Protein AF-A0A6M8VVG8-F1 (afdb_monomer_lite)

Sequence (166 aa):
MTKPVPEERSRGFVRKHWRLLSLCLLVLLGLGATLVGVTWWVAARSGLVQGPKTAALGLGEDWSEEALSESQRRGDAVISAIKQYQSREGELPPSLEALVPDDIATIEPPVAGNRRWRYGPLGSHAGEYFLLVESAYCERPGYYGVEWFRYTSLGDKWKVFQDESF

pLDDT: mean 79.21, std 15.36, range [47.03, 98.12]

Foldseek 3Di:
DDDDDDPPPPPVVVVVVVVVVVVVVVVVVVVVVVVVVVVVVCCVVVCVCPDPPPPPPPPPFDPDPVLVVQLVVLVVLLVQLQVVVCVVVVAGDPDSCSSPPPSPPDRFFRSGAPRHWDKDADPPDTPWMWIWRDHPCVPDPPDPQDWIFTDIPVDPDTDTDRDPHD

Secondary structure (DSSP, 8-state):
-PPPP-GGGHHHHHHHHHHHHHHHHHHHHHHHHHHHHHHHHHHHHTT---------SSS--B--HHHHHHHHHHHHHHHHHHHHHHHHHSS--SSGGGGTTTT-S--PPPSSBTS-EEEEE-TTSTT-EEEEEPPGGGGSTT---EEEEEEETT-SS-EEEEES--

Structure (mmCIF, N/CA/C/O backbone):
data_AF-A0A6M8VVG8-F1
#
_entry.id   AF-A0A6M8VVG8-F1
#
loop_
_atom_site.group_PDB
_atom_site.id
_atom_site.type_symbol
_atom_site.label_atom_id
_atom_site.label_alt_id
_atom_site.label_comp_id
_atom_site.label_asym_id
_atom_site.label_entity_id
_atom_site.label_seq_id
_atom_site.pdbx_PDB_ins_code
_atom_site.Cartn_x
_atom_site.Cartn_y
_atom_site.Cartn_z
_atom_site.occupancy
_atom_site.B_iso_or_equiv
_atom_site.auth_seq_id
_atom_site.auth_comp_id
_atom_site.auth_asym_id
_atom_site.auth_atom_id
_atom_site.pdbx_PDB_model_num
ATOM 1 N N . MET A 1 1 ? 54.109 21.527 -83.762 1.00 47.59 1 MET A N 1
ATOM 2 C CA . MET A 1 1 ? 54.172 22.440 -82.599 1.00 47.59 1 MET A CA 1
ATOM 3 C C . MET A 1 1 ? 52.794 22.512 -81.962 1.00 47.59 1 MET A C 1
ATOM 5 O O . MET A 1 1 ? 51.921 23.190 -82.483 1.00 47.59 1 MET A O 1
ATOM 9 N N . THR A 1 2 ? 52.573 21.761 -80.888 1.00 60.56 2 THR A N 1
ATOM 10 C CA . THR A 1 2 ? 51.316 21.729 -80.126 1.00 60.56 2 THR A CA 1
ATOM 11 C C . THR A 1 2 ? 51.493 22.558 -78.855 1.00 60.56 2 THR A C 1
ATOM 13 O O . THR A 1 2 ? 52.428 22.332 -78.091 1.00 60.56 2 THR A O 1
ATOM 16 N N . LYS A 1 3 ? 50.640 23.571 -78.655 1.00 56.84 3 LYS A N 1
ATOM 17 C CA . LYS A 1 3 ? 50.659 24.404 -77.443 1.00 56.84 3 LYS A CA 1
ATOM 18 C C . LYS A 1 3 ? 50.100 23.599 -76.257 1.00 56.84 3 LYS A C 1
ATOM 20 O O . LYS A 1 3 ? 49.052 22.976 -76.427 1.00 56.84 3 LYS A O 1
ATOM 25 N N . PRO A 1 4 ? 50.751 23.611 -75.080 1.00 66.81 4 PRO A N 1
ATOM 26 C CA . PRO A 1 4 ? 50.226 22.944 -73.895 1.00 66.81 4 PRO A CA 1
ATOM 27 C C . PRO A 1 4 ? 48.940 23.630 -73.412 1.00 66.81 4 PRO A C 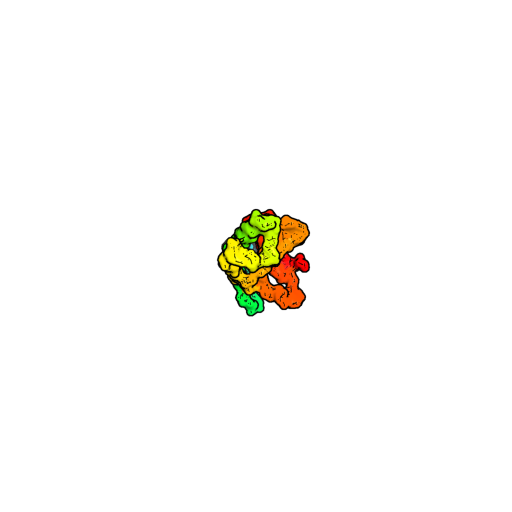1
ATOM 29 O O . PRO A 1 4 ? 48.834 24.858 -73.401 1.00 66.81 4 PRO A O 1
ATOM 32 N N . VAL A 1 5 ? 47.955 22.814 -73.039 1.00 68.94 5 VAL A N 1
ATOM 33 C CA . VAL A 1 5 ? 46.663 23.248 -72.492 1.00 68.94 5 VAL A CA 1
ATOM 34 C C . VAL A 1 5 ? 46.845 23.594 -71.005 1.00 68.94 5 VAL A C 1
ATOM 36 O O . VAL A 1 5 ? 47.466 22.814 -70.284 1.00 68.94 5 VAL A O 1
ATOM 39 N N . PRO A 1 6 ? 46.329 24.739 -70.518 1.00 64.50 6 PRO A N 1
ATOM 40 C CA . PRO A 1 6 ? 46.529 25.175 -69.139 1.00 64.50 6 PRO A CA 1
ATOM 41 C C . PRO A 1 6 ? 45.685 24.341 -68.161 1.00 64.50 6 PRO A C 1
ATOM 43 O O . PRO A 1 6 ? 44.469 24.499 -68.059 1.00 64.50 6 PRO A O 1
ATOM 46 N N . GLU A 1 7 ? 46.353 23.463 -67.415 1.00 64.88 7 GLU A N 1
ATOM 47 C CA . GLU A 1 7 ? 45.775 22.504 -66.458 1.00 64.88 7 GLU A CA 1
ATOM 48 C C . GLU A 1 7 ? 45.357 23.139 -65.110 1.00 64.88 7 GLU A C 1
ATOM 50 O O . GLU A 1 7 ? 44.767 22.500 -64.240 1.00 64.88 7 GLU A O 1
ATOM 55 N N . GLU A 1 8 ? 45.630 24.428 -64.910 1.00 60.12 8 GLU A N 1
ATOM 56 C CA . GLU A 1 8 ? 45.566 25.056 -63.585 1.00 60.12 8 GLU A CA 1
ATOM 57 C C . GLU A 1 8 ? 44.155 25.508 -63.155 1.00 60.12 8 GLU A C 1
ATOM 59 O O . GLU A 1 8 ? 43.912 25.798 -61.983 1.00 60.12 8 GLU A O 1
ATOM 64 N N . ARG A 1 9 ? 43.174 25.511 -64.069 1.00 59.25 9 ARG A N 1
ATOM 65 C CA . ARG A 1 9 ? 41.816 26.020 -63.784 1.00 59.25 9 ARG A CA 1
ATOM 66 C C . ARG A 1 9 ? 40.873 25.002 -63.128 1.00 59.25 9 ARG A C 1
ATOM 68 O O . ARG A 1 9 ? 39.842 25.398 -62.590 1.00 59.25 9 ARG A O 1
ATOM 75 N N . SER A 1 10 ? 41.208 23.709 -63.126 1.00 59.53 10 SER A N 1
ATOM 76 C CA . SER A 1 10 ? 40.317 22.640 -62.635 1.00 59.53 10 SER A CA 1
ATOM 77 C C . SER A 1 10 ? 40.403 22.400 -61.119 1.00 59.53 10 SER A C 1
ATOM 79 O O . SER A 1 10 ? 39.417 21.998 -60.500 1.00 59.53 10 SER A O 1
ATOM 81 N N . ARG A 1 11 ? 41.537 22.710 -60.469 1.00 60.31 11 ARG A N 1
ATOM 82 C CA . ARG A 1 11 ? 41.749 22.404 -59.036 1.00 60.31 11 ARG A CA 1
ATOM 83 C C . ARG A 1 11 ? 40.974 23.317 -58.079 1.00 60.31 11 ARG A C 1
ATOM 85 O O . ARG A 1 11 ? 40.601 22.887 -56.988 1.00 60.31 11 ARG A O 1
ATOM 92 N N . GLY A 1 12 ? 40.703 24.563 -58.475 1.00 62.44 12 GLY A N 1
ATOM 93 C CA . GLY A 1 12 ? 39.930 25.511 -57.661 1.00 62.44 12 GLY A CA 1
ATOM 94 C C . GLY A 1 12 ? 38.438 25.168 -57.585 1.00 62.44 12 GLY A C 1
ATOM 95 O O . GLY A 1 12 ? 37.810 25.343 -56.540 1.00 62.44 12 GLY A O 1
ATOM 96 N N . PHE A 1 13 ? 37.881 24.617 -58.669 1.00 64.06 13 PHE A N 1
ATOM 97 C CA . PHE A 1 13 ? 36.462 24.273 -58.765 1.00 64.06 13 PHE A CA 1
ATOM 98 C C . PHE A 1 13 ? 36.098 23.099 -57.843 1.00 64.06 13 PHE A C 1
ATOM 100 O O . PHE A 1 13 ? 35.117 23.178 -57.103 1.00 64.06 13 PHE A O 1
ATOM 107 N N . VAL A 1 14 ? 36.937 22.060 -57.794 1.00 71.25 14 VAL A N 1
ATOM 108 C CA . VAL A 1 14 ? 36.690 20.850 -56.986 1.00 71.25 14 VAL A CA 1
ATOM 109 C C . VAL A 1 14 ? 36.661 21.158 -55.482 1.00 71.25 14 VAL A C 1
ATOM 111 O O . VAL A 1 14 ? 35.779 20.682 -54.769 1.00 71.25 14 VAL A O 1
ATOM 114 N N . ARG A 1 15 ? 37.552 22.029 -54.984 1.00 71.94 15 ARG A N 1
ATOM 115 C CA . ARG A 1 15 ? 37.603 22.368 -53.545 1.00 71.94 15 ARG A CA 1
ATOM 116 C C . ARG A 1 15 ? 36.370 23.130 -53.055 1.00 71.94 15 ARG A C 1
ATOM 118 O O . ARG A 1 15 ? 35.955 22.934 -51.914 1.00 71.94 15 ARG A O 1
ATOM 125 N N . LYS A 1 16 ? 35.783 23.998 -53.888 1.00 74.19 16 LYS A N 1
ATOM 126 C CA . LYS A 1 16 ? 34.602 24.788 -53.500 1.00 74.19 16 LYS A CA 1
ATOM 127 C C . LYS A 1 16 ? 33.341 23.920 -53.424 1.00 74.19 16 LYS A C 1
ATOM 129 O O . LYS A 1 16 ? 32.567 24.071 -52.484 1.00 74.19 16 LYS A O 1
ATOM 134 N N . HIS A 1 17 ? 33.182 22.973 -54.351 1.00 79.31 17 HIS A N 1
ATOM 135 C CA . HIS A 1 17 ? 32.046 22.044 -54.363 1.00 79.31 17 HIS A CA 1
ATOM 136 C C . HIS A 1 17 ? 32.121 21.035 -53.214 1.00 79.31 17 HIS A C 1
ATOM 138 O O . HIS A 1 17 ? 31.106 20.759 -52.581 1.00 79.31 17 HIS A O 1
ATOM 144 N N . TRP A 1 18 ? 33.324 20.569 -52.862 1.00 80.56 18 TRP A N 1
ATOM 145 C CA . TRP A 1 18 ? 33.504 19.651 -51.734 1.00 80.56 18 TRP A CA 1
ATOM 146 C C . TRP A 1 18 ? 33.061 20.260 -50.395 1.00 80.56 18 TRP A C 1
ATOM 148 O O . TRP A 1 18 ? 32.376 19.607 -49.614 1.00 80.56 18 TRP A O 1
ATOM 158 N N . ARG A 1 19 ? 33.377 21.541 -50.147 1.00 84.00 19 ARG A N 1
ATOM 159 C CA . ARG A 1 19 ? 32.955 22.241 -48.918 1.00 84.00 19 ARG A CA 1
ATOM 160 C C . ARG A 1 19 ? 31.434 22.374 -48.805 1.00 84.00 19 ARG A C 1
ATOM 162 O O . ARG A 1 19 ? 30.900 22.217 -47.712 1.00 84.00 19 ARG A O 1
ATOM 169 N N . LEU A 1 20 ? 30.747 22.638 -49.918 1.00 84.81 20 LEU A N 1
ATOM 170 C CA . LEU A 1 20 ? 29.284 22.730 -49.943 1.00 84.81 20 LEU A CA 1
ATOM 171 C C . LEU A 1 20 ? 28.630 21.368 -49.679 1.00 84.81 20 LEU A C 1
ATOM 173 O O . LEU A 1 20 ? 27.702 21.285 -48.880 1.00 84.81 20 LEU A O 1
ATOM 177 N N . LEU A 1 21 ? 29.157 20.297 -50.278 1.00 85.81 21 LEU A N 1
ATOM 178 C CA . LEU A 1 21 ? 28.646 18.942 -50.056 1.00 85.81 21 LEU A CA 1
ATOM 179 C C . LEU A 1 21 ? 28.830 18.482 -48.603 1.00 85.81 21 LEU A C 1
ATOM 181 O O . LEU A 1 21 ? 27.898 17.929 -48.023 1.00 85.81 21 LEU A O 1
ATOM 185 N N . SER A 1 22 ? 29.984 18.757 -47.982 1.00 86.25 22 SER A N 1
ATOM 186 C CA . SER A 1 22 ? 30.209 18.420 -46.569 1.00 86.25 22 SER A CA 1
ATOM 187 C C . SER A 1 22 ? 29.273 19.177 -45.621 1.00 86.25 22 SER A C 1
ATOM 189 O O . SER A 1 22 ? 28.768 18.582 -44.672 1.00 86.25 22 SER A O 1
ATOM 191 N N . LEU A 1 23 ? 29.000 20.461 -45.880 1.00 87.00 23 LEU A N 1
ATOM 192 C CA . LEU A 1 23 ? 28.051 21.239 -45.076 1.00 87.00 23 LEU A CA 1
ATOM 193 C C . LEU A 1 23 ? 26.617 20.709 -45.211 1.00 87.00 23 LEU A C 1
ATOM 195 O O . LEU A 1 23 ? 25.947 20.534 -44.196 1.00 87.00 23 LEU A O 1
ATOM 199 N N . CYS A 1 24 ? 26.166 20.384 -46.428 1.00 87.38 24 CYS A N 1
ATOM 200 C CA . CYS A 1 24 ? 24.849 19.774 -46.634 1.00 87.38 24 CYS A CA 1
ATOM 201 C C . CYS A 1 24 ? 24.711 18.435 -45.896 1.00 87.38 24 CYS A C 1
ATOM 203 O O . CYS A 1 24 ? 23.686 18.191 -45.264 1.00 87.38 24 CYS A O 1
ATOM 205 N N . LEU A 1 25 ? 25.745 17.588 -45.925 1.00 88.56 25 LEU A N 1
ATOM 206 C CA . LEU A 1 25 ? 25.727 16.306 -45.222 1.00 88.56 25 LEU A CA 1
ATOM 207 C C . LEU A 1 25 ? 25.610 16.487 -43.700 1.00 88.56 25 LEU A C 1
ATOM 209 O O . LEU A 1 25 ? 24.809 15.804 -43.068 1.00 88.56 25 LEU A O 1
ATOM 213 N N . LEU A 1 26 ? 26.353 17.431 -43.111 1.00 85.44 26 LEU A N 1
ATOM 214 C CA . LEU A 1 26 ? 26.285 17.712 -41.671 1.00 85.44 26 LEU A CA 1
ATOM 215 C C . LEU A 1 26 ? 24.907 18.229 -41.236 1.00 85.44 26 LEU A C 1
ATOM 217 O O . LEU A 1 26 ? 24.403 17.813 -40.194 1.00 85.44 26 LEU A O 1
ATOM 221 N N . VAL A 1 27 ? 24.271 19.087 -42.039 1.00 85.00 27 VAL A N 1
ATOM 222 C CA . VAL A 1 27 ? 22.914 19.586 -41.753 1.00 85.00 27 VAL A CA 1
ATOM 223 C C . VAL A 1 27 ? 21.887 18.454 -41.809 1.00 85.00 27 VAL A C 1
ATOM 225 O O . VAL A 1 27 ? 21.047 18.344 -40.916 1.00 85.00 27 VAL A O 1
ATOM 228 N N . LEU A 1 28 ? 21.974 17.575 -42.813 1.00 85.31 28 LEU A N 1
ATOM 229 C CA . LEU A 1 28 ? 21.075 16.424 -42.936 1.00 85.31 28 LEU A CA 1
ATOM 230 C C . LEU A 1 28 ? 21.246 15.431 -41.776 1.00 85.31 28 LEU A C 1
ATOM 232 O O . LEU A 1 28 ? 20.250 14.940 -41.247 1.00 85.31 28 LEU A O 1
ATOM 236 N N . LEU A 1 29 ? 22.482 15.185 -41.328 1.00 83.19 29 LEU A N 1
ATOM 237 C CA . LEU A 1 29 ? 22.747 14.340 -40.158 1.00 83.19 29 LEU A CA 1
ATOM 238 C C . LEU A 1 29 ? 22.204 14.959 -38.859 1.00 83.19 29 LEU A C 1
ATOM 240 O O . LEU A 1 29 ? 21.612 14.248 -38.047 1.00 83.19 29 LEU A O 1
ATOM 244 N N . GLY A 1 30 ? 22.339 16.277 -38.680 1.00 77.19 30 GLY A N 1
ATOM 245 C CA . GLY A 1 30 ? 21.785 16.987 -37.523 1.00 77.19 30 GLY A CA 1
ATOM 246 C C . GLY A 1 30 ? 20.255 16.922 -37.452 1.00 77.19 30 GLY A C 1
ATOM 247 O O . GLY A 1 30 ? 19.701 16.662 -36.386 1.00 77.19 30 GLY A O 1
ATOM 248 N N . LEU A 1 31 ? 19.568 17.090 -38.587 1.00 81.06 31 LEU A N 1
ATOM 249 C CA . LEU A 1 31 ? 18.103 16.985 -38.666 1.00 81.06 31 LEU A CA 1
ATOM 250 C C . LEU A 1 31 ? 17.594 15.549 -38.454 1.00 81.06 31 LEU A C 1
ATOM 252 O O . LEU A 1 31 ? 16.532 15.351 -37.868 1.00 81.06 31 LEU A O 1
ATOM 256 N N . GLY A 1 32 ? 18.349 14.537 -38.889 1.00 76.94 32 GLY A N 1
ATOM 257 C CA . GLY A 1 32 ? 18.013 13.138 -38.613 1.00 76.94 32 GLY A CA 1
ATOM 258 C C . GLY A 1 32 ? 18.058 12.809 -37.117 1.00 76.94 32 GLY A C 1
ATOM 259 O O . GLY A 1 32 ? 17.155 12.154 -36.597 1.00 76.94 32 GLY A O 1
ATOM 260 N N . ALA A 1 33 ? 19.068 13.316 -36.403 1.00 76.81 33 ALA A N 1
ATOM 261 C CA . ALA A 1 33 ? 19.229 13.073 -34.970 1.00 76.81 33 ALA A CA 1
ATOM 262 C C . ALA A 1 33 ? 18.102 13.698 -34.126 1.00 76.81 33 ALA A C 1
ATOM 264 O O . ALA A 1 33 ? 17.638 13.082 -33.164 1.00 76.81 33 ALA A O 1
ATOM 265 N N . THR A 1 34 ? 17.615 14.889 -34.492 1.00 82.06 34 THR A N 1
ATOM 266 C CA . THR A 1 34 ? 16.524 15.548 -33.754 1.00 82.06 34 THR A CA 1
ATOM 267 C C . THR A 1 34 ? 15.192 14.821 -33.920 1.00 82.06 34 THR A C 1
ATOM 269 O O . THR A 1 34 ? 14.463 14.669 -32.942 1.00 82.06 34 THR A O 1
ATOM 272 N N . LEU A 1 35 ? 14.886 14.298 -35.111 1.00 81.19 35 LEU A N 1
ATOM 273 C CA . LEU A 1 35 ? 13.660 13.527 -35.348 1.00 81.19 35 LEU A CA 1
ATOM 274 C C . LEU A 1 35 ? 13.634 12.211 -34.556 1.00 81.19 35 LEU A C 1
ATOM 276 O O . LEU A 1 35 ? 12.603 11.857 -33.978 1.00 81.19 35 LEU A O 1
ATOM 280 N N . VAL A 1 36 ? 14.768 11.512 -34.466 1.00 77.06 36 VAL A N 1
ATOM 281 C CA . VAL A 1 36 ? 14.879 10.290 -33.651 1.00 77.06 36 VAL A CA 1
ATOM 282 C C . VAL A 1 36 ? 14.743 10.614 -32.160 1.00 77.06 36 VAL A C 1
ATOM 284 O O . VAL A 1 36 ? 14.027 9.919 -31.445 1.00 77.06 36 VAL A O 1
ATOM 287 N N . GLY A 1 37 ? 15.355 11.705 -31.688 1.00 76.56 37 GLY A N 1
ATOM 288 C CA . GLY A 1 37 ? 15.222 12.141 -30.296 1.00 76.56 37 GLY A CA 1
ATOM 289 C C . GLY A 1 37 ? 13.782 12.504 -29.912 1.00 76.56 37 GLY A C 1
ATOM 290 O O . GLY A 1 37 ? 13.292 12.077 -28.868 1.00 76.56 37 GLY A O 1
ATOM 291 N N . VAL A 1 38 ? 13.072 13.242 -30.773 1.00 82.69 38 VAL A N 1
ATOM 292 C CA . VAL A 1 38 ? 11.674 13.639 -30.528 1.00 82.69 38 VAL A CA 1
ATOM 293 C C . VAL A 1 38 ? 10.741 12.429 -30.550 1.00 82.69 38 VAL A C 1
ATOM 295 O O . VAL A 1 38 ? 9.883 12.314 -29.679 1.00 82.69 38 VAL A O 1
ATOM 298 N N . THR A 1 39 ? 10.916 11.500 -31.493 1.00 78.56 39 THR A N 1
ATOM 299 C CA . THR A 1 39 ? 10.097 10.276 -31.546 1.00 78.56 39 THR A CA 1
ATOM 300 C C . THR A 1 39 ? 10.311 9.389 -30.321 1.00 78.56 39 THR A C 1
ATOM 302 O O . THR A 1 39 ? 9.329 8.922 -29.747 1.00 78.56 39 THR A O 1
ATOM 305 N N . TRP A 1 40 ? 11.552 9.238 -29.845 1.00 78.62 40 TRP A N 1
ATOM 306 C CA . TRP A 1 40 ? 11.839 8.543 -28.585 1.00 78.62 40 TRP A CA 1
ATOM 307 C C . TRP A 1 40 ? 11.219 9.237 -27.369 1.00 78.62 40 TRP A C 1
ATOM 309 O O . TRP A 1 40 ? 10.633 8.571 -26.518 1.00 78.62 40 TRP A O 1
ATOM 319 N N . TRP A 1 41 ? 11.295 10.568 -27.292 1.00 79.38 41 TRP A N 1
ATOM 320 C CA . TRP A 1 41 ? 10.705 11.327 -26.186 1.00 79.38 41 TRP A CA 1
ATOM 321 C C . TRP A 1 41 ? 9.175 11.216 -26.155 1.00 79.38 41 TRP A C 1
ATOM 323 O O . TRP A 1 41 ? 8.587 11.014 -25.092 1.00 79.38 41 TRP A O 1
ATOM 333 N N . VAL A 1 42 ? 8.521 11.278 -27.319 1.00 81.19 42 VAL A N 1
ATOM 334 C CA . VAL A 1 42 ? 7.070 11.066 -27.436 1.00 81.19 42 VAL A CA 1
ATOM 335 C C . VAL A 1 42 ? 6.697 9.622 -27.082 1.00 81.19 42 VAL A C 1
ATOM 337 O O . VAL A 1 42 ? 5.751 9.415 -26.325 1.00 81.19 42 VAL A O 1
ATOM 340 N N . ALA A 1 43 ? 7.455 8.625 -27.548 1.00 76.31 43 ALA A N 1
ATOM 341 C CA . ALA A 1 43 ? 7.214 7.217 -27.226 1.00 76.31 43 ALA A CA 1
ATOM 342 C C . ALA A 1 43 ? 7.344 6.935 -25.717 1.00 76.31 43 ALA A C 1
ATOM 344 O O . ALA A 1 43 ? 6.450 6.322 -25.135 1.00 76.31 43 ALA A O 1
ATOM 345 N N . ALA A 1 44 ? 8.389 7.459 -25.068 1.00 73.62 44 ALA A N 1
ATOM 346 C CA . ALA A 1 44 ? 8.585 7.336 -23.623 1.00 73.62 44 ALA A CA 1
ATOM 347 C C . ALA A 1 44 ? 7.463 8.019 -22.825 1.00 73.62 44 ALA A C 1
ATOM 349 O O . ALA A 1 44 ? 6.989 7.485 -21.827 1.00 73.62 44 ALA A O 1
ATOM 350 N N . ARG A 1 45 ? 6.991 9.185 -23.283 1.00 77.81 45 ARG A N 1
ATOM 351 C CA . ARG A 1 45 ? 5.938 9.945 -22.596 1.00 77.81 45 ARG A CA 1
ATOM 352 C C . ARG A 1 45 ? 4.530 9.392 -22.824 1.00 77.81 45 ARG A C 1
ATOM 354 O O . ARG A 1 45 ? 3.673 9.547 -21.963 1.00 77.81 45 ARG A O 1
ATOM 361 N N . SER A 1 46 ? 4.285 8.766 -23.972 1.00 76.50 46 SER A N 1
ATOM 362 C CA . SER A 1 46 ? 2.983 8.182 -24.322 1.00 76.50 46 SER A CA 1
ATOM 363 C C . SER A 1 46 ? 2.666 6.880 -23.581 1.00 76.50 46 SER A C 1
ATOM 365 O O . SER A 1 46 ? 1.572 6.350 -23.741 1.00 76.50 46 SER A O 1
ATOM 367 N N . GLY A 1 47 ? 3.607 6.342 -22.796 1.00 61.03 47 GLY A N 1
ATOM 368 C CA . GLY A 1 47 ? 3.427 5.060 -22.118 1.00 61.03 47 GLY A CA 1
ATOM 369 C C . GLY A 1 47 ? 3.377 3.862 -23.073 1.00 61.03 47 GLY A C 1
ATOM 370 O O . GLY A 1 47 ? 3.081 2.762 -22.627 1.00 61.03 47 GLY A O 1
ATOM 371 N N . LEU A 1 48 ? 3.679 4.033 -24.370 1.00 63.03 48 LEU A N 1
ATOM 372 C CA . LEU A 1 48 ? 3.747 2.914 -25.322 1.00 63.03 48 LEU A CA 1
ATOM 373 C C . LEU A 1 48 ? 4.952 2.004 -25.063 1.00 63.03 48 LEU A C 1
ATOM 375 O O . LEU A 1 48 ? 4.909 0.816 -25.366 1.00 63.03 48 LEU A O 1
ATOM 379 N N . VAL A 1 49 ? 6.019 2.558 -24.488 1.00 56.59 49 VAL A N 1
ATOM 380 C CA . VAL A 1 49 ? 7.146 1.789 -23.964 1.00 56.59 49 VAL A CA 1
ATOM 381 C C . VAL A 1 49 ? 6.965 1.694 -22.454 1.00 56.59 49 VAL A C 1
ATOM 383 O O . VAL A 1 49 ? 7.694 2.311 -21.682 1.00 56.59 49 VAL A O 1
ATOM 386 N N . GLN A 1 50 ? 5.959 0.934 -22.017 1.00 58.69 50 GLN A N 1
ATOM 387 C CA . GLN A 1 50 ? 6.063 0.312 -20.703 1.00 58.69 50 GLN A CA 1
ATOM 388 C C . GLN A 1 50 ? 7.268 -0.622 -20.821 1.00 58.69 50 GLN A C 1
ATOM 390 O O . GLN A 1 50 ? 7.200 -1.641 -21.511 1.00 58.69 50 GLN A O 1
ATOM 395 N N . GLY A 1 51 ? 8.408 -0.224 -20.240 1.00 55.12 51 GLY A N 1
ATOM 396 C CA . GLY A 1 51 ? 9.538 -1.134 -20.047 1.00 55.12 51 GLY A CA 1
ATOM 397 C C . GLY A 1 51 ? 9.016 -2.450 -19.469 1.00 55.12 51 GLY A C 1
ATOM 398 O O . GLY A 1 51 ? 7.949 -2.420 -18.852 1.00 55.12 51 GLY A O 1
ATOM 399 N N . PRO A 1 52 ? 9.689 -3.590 -19.719 1.00 55.06 52 PRO A N 1
ATOM 400 C CA . PRO A 1 52 ? 9.167 -4.906 -19.375 1.00 55.06 52 PRO A CA 1
ATOM 401 C C . PRO A 1 52 ? 8.617 -4.849 -17.958 1.00 55.06 52 PRO A C 1
ATOM 403 O O . PRO A 1 52 ? 9.390 -4.711 -17.008 1.00 55.06 52 PRO A O 1
ATOM 406 N N . LYS A 1 53 ? 7.275 -4.858 -17.854 1.00 55.25 53 LYS A N 1
ATOM 407 C CA . LYS A 1 53 ? 6.570 -4.965 -16.583 1.00 55.25 53 LYS A CA 1
ATOM 408 C C . LYS A 1 53 ? 7.256 -6.126 -15.916 1.00 55.25 53 LYS A C 1
ATOM 410 O O . LYS A 1 53 ? 7.336 -7.203 -16.509 1.00 55.25 53 LYS A O 1
ATOM 415 N N . THR A 1 54 ? 7.874 -5.839 -14.788 1.00 52.84 54 THR A N 1
ATOM 416 C CA . THR A 1 54 ? 8.583 -6.779 -13.951 1.00 52.84 54 THR A CA 1
ATOM 417 C C . THR A 1 54 ? 7.619 -7.917 -13.627 1.00 52.84 54 THR A C 1
ATOM 419 O O . THR A 1 54 ? 7.000 -7.954 -12.576 1.00 52.84 54 THR A O 1
ATOM 422 N N . ALA A 1 55 ? 7.526 -8.902 -14.522 1.00 51.03 55 ALA A N 1
ATOM 423 C CA . ALA A 1 55 ? 7.543 -10.294 -14.139 1.00 51.03 55 ALA A CA 1
ATOM 424 C C . ALA A 1 55 ? 8.903 -10.452 -13.436 1.00 51.03 55 ALA A C 1
ATOM 426 O O . ALA A 1 55 ? 9.917 -10.735 -14.063 1.00 51.03 55 ALA A O 1
ATOM 427 N N . ALA A 1 56 ? 9.051 -9.914 -12.222 1.00 53.41 56 ALA A N 1
ATOM 428 C CA . ALA A 1 56 ? 8.706 -10.604 -10.990 1.00 53.41 56 ALA A CA 1
ATOM 429 C C . ALA A 1 56 ? 9.530 -11.878 -11.017 1.00 53.41 56 ALA A C 1
ATOM 431 O O . ALA A 1 56 ? 9.281 -12.747 -11.845 1.00 53.41 56 ALA A O 1
ATOM 432 N N . LEU A 1 57 ? 10.565 -11.918 -10.179 1.00 56.84 57 LEU A N 1
ATOM 433 C CA . LEU A 1 57 ? 11.680 -12.868 -10.141 1.00 56.84 57 LEU A CA 1
ATOM 434 C C . LEU A 1 57 ? 11.255 -14.339 -9.886 1.00 56.84 57 LEU A C 1
ATOM 436 O O . LEU A 1 57 ? 11.830 -15.023 -9.045 1.00 56.84 57 LEU A O 1
ATOM 440 N N . GLY A 1 58 ? 10.229 -14.839 -10.578 1.00 58.12 58 GLY A N 1
ATOM 441 C CA . GLY A 1 58 ? 9.622 -16.155 -10.413 1.00 58.12 58 GLY A CA 1
ATOM 442 C C . GLY A 1 58 ? 8.791 -16.324 -9.139 1.00 58.12 58 GLY A C 1
ATOM 443 O O . GLY A 1 58 ? 8.434 -17.45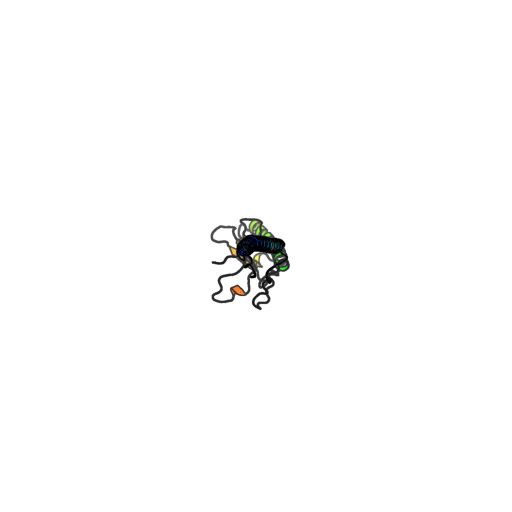0 -8.820 1.00 58.12 58 GLY A O 1
ATOM 444 N N . LEU A 1 59 ? 8.489 -15.251 -8.398 1.00 67.12 59 LEU A N 1
ATOM 445 C CA . LEU A 1 59 ? 7.848 -15.357 -7.076 1.00 67.12 59 LEU A CA 1
ATOM 446 C C . LEU A 1 59 ? 6.313 -15.438 -7.112 1.00 67.12 59 LEU A C 1
ATOM 448 O O . LEU A 1 59 ? 5.694 -15.598 -6.067 1.00 67.12 59 LEU A O 1
ATOM 452 N N . GLY A 1 60 ? 5.695 -15.355 -8.296 1.00 76.62 60 GLY A N 1
ATOM 453 C CA . GLY A 1 60 ? 4.238 -15.462 -8.446 1.00 76.62 60 GLY A CA 1
ATOM 454 C C . GLY A 1 60 ? 3.446 -14.273 -7.890 1.00 76.62 60 GLY A C 1
ATOM 455 O O . GLY A 1 60 ? 2.228 -14.373 -7.766 1.00 76.62 60 GLY A O 1
ATOM 456 N N . GLU A 1 61 ? 4.117 -13.168 -7.562 1.00 84.69 61 GLU A N 1
ATOM 457 C CA . GLU A 1 61 ? 3.461 -11.932 -7.141 1.00 84.69 61 GLU A CA 1
ATOM 458 C C . GLU A 1 61 ? 2.915 -11.169 -8.344 1.00 84.69 61 GLU A C 1
ATOM 460 O O . GLU A 1 61 ? 3.608 -11.006 -9.353 1.00 84.69 61 GLU A O 1
ATOM 465 N N . ASP A 1 62 ? 1.690 -10.674 -8.213 1.00 87.50 62 ASP A N 1
ATOM 466 C CA . ASP A 1 62 ? 1.073 -9.795 -9.195 1.00 87.50 62 ASP A CA 1
ATOM 467 C C . ASP A 1 62 ? 1.156 -8.350 -8.696 1.00 87.50 62 ASP A C 1
ATOM 469 O O . ASP A 1 62 ? 0.453 -7.956 -7.771 1.00 87.50 62 ASP A O 1
ATOM 473 N N . TRP A 1 63 ? 2.048 -7.563 -9.288 1.00 85.62 63 TRP A N 1
ATOM 474 C CA . TRP A 1 63 ? 2.181 -6.127 -9.018 1.00 85.62 63 TRP A CA 1
ATOM 475 C C . TRP A 1 63 ? 1.617 -5.281 -10.172 1.00 85.62 63 TRP A C 1
ATOM 477 O O . TRP A 1 63 ? 2.043 -4.148 -10.389 1.00 85.62 63 TRP A O 1
ATOM 487 N N . SER A 1 64 ? 0.683 -5.836 -10.956 1.00 86.00 64 SER A N 1
ATOM 488 C CA . SER A 1 64 ? -0.015 -5.095 -12.009 1.00 86.00 64 SER A CA 1
ATOM 489 C C . SER A 1 64 ? -0.824 -3.923 -11.447 1.00 86.00 64 SER A C 1
ATOM 491 O O . SER A 1 64 ? -1.245 -3.923 -10.290 1.00 86.00 64 SER A O 1
ATOM 493 N N . GLU A 1 65 ? -1.071 -2.912 -12.281 1.00 83.75 65 GLU A N 1
ATOM 494 C CA . GLU A 1 65 ? -1.899 -1.756 -11.914 1.00 83.75 65 GLU A CA 1
ATOM 495 C C . GLU A 1 65 ? -3.305 -2.198 -11.485 1.00 83.75 65 GLU A C 1
ATOM 497 O O . GLU A 1 65 ? -3.864 -1.676 -10.521 1.00 83.75 65 GLU A O 1
ATOM 502 N N . GLU A 1 66 ? -3.836 -3.226 -12.144 1.00 88.00 66 GLU A N 1
ATOM 503 C CA . GLU A 1 66 ? -5.105 -3.857 -11.812 1.00 88.00 66 GLU A CA 1
ATOM 504 C C . GLU A 1 66 ? -5.078 -4.505 -10.415 1.00 88.00 66 GLU A C 1
ATOM 506 O O . GLU A 1 66 ? -5.972 -4.251 -9.603 1.00 88.00 66 GLU A O 1
ATOM 511 N N . ALA A 1 67 ? -4.044 -5.293 -10.092 1.00 89.19 67 ALA A N 1
ATOM 512 C CA . ALA A 1 67 ? -3.889 -5.914 -8.773 1.00 89.19 67 ALA A CA 1
ATOM 513 C C . ALA A 1 67 ? -3.694 -4.878 -7.656 1.00 89.19 67 ALA A C 1
ATOM 515 O O . ALA A 1 67 ? -4.208 -5.050 -6.544 1.00 89.19 67 ALA A O 1
ATOM 516 N N . LEU A 1 68 ? -2.987 -3.786 -7.949 1.00 87.44 68 LEU A N 1
ATOM 517 C CA . LEU A 1 68 ? -2.799 -2.665 -7.033 1.00 87.44 68 LEU A CA 1
ATOM 518 C C . LEU A 1 68 ? -4.103 -1.922 -6.769 1.00 87.44 68 LEU A C 1
ATOM 520 O O . LEU A 1 68 ? -4.443 -1.693 -5.610 1.00 87.44 68 LEU A O 1
ATOM 524 N N . SER A 1 69 ? -4.856 -1.602 -7.821 1.00 88.25 69 SER A N 1
ATOM 525 C CA . SER A 1 69 ? -6.154 -0.937 -7.708 1.00 88.25 69 SER A CA 1
ATOM 526 C C . SER A 1 69 ? -7.155 -1.775 -6.907 1.00 88.25 69 SER A C 1
ATOM 528 O O . SER A 1 69 ? -7.850 -1.257 -6.031 1.00 88.25 69 SER A O 1
ATOM 530 N N . GLU A 1 70 ? -7.187 -3.088 -7.131 1.00 93.94 70 GLU A N 1
ATOM 531 C CA . GLU A 1 70 ? -8.066 -3.982 -6.381 1.00 93.94 70 GLU A CA 1
ATOM 532 C C . GLU A 1 70 ? -7.616 -4.152 -4.921 1.00 93.94 70 GLU A C 1
ATOM 534 O O . GLU A 1 70 ? -8.444 -4.133 -4.009 1.00 93.94 70 GLU A O 1
ATOM 539 N N . SER A 1 71 ? -6.308 -4.254 -4.665 1.00 93.25 71 SER A N 1
ATOM 540 C CA . SER A 1 71 ? -5.771 -4.255 -3.295 1.00 93.25 71 SER A CA 1
ATOM 541 C C . SER A 1 71 ? -6.123 -2.969 -2.560 1.00 93.25 71 SER A C 1
ATOM 543 O O . SER A 1 71 ? -6.549 -3.026 -1.411 1.00 93.25 71 SER A O 1
ATOM 545 N N . GLN A 1 72 ? -6.013 -1.823 -3.231 1.00 91.25 72 GLN A N 1
ATOM 546 C CA . GLN A 1 72 ? -6.393 -0.527 -2.685 1.00 91.25 72 GLN A CA 1
ATOM 547 C C . GLN A 1 72 ? -7.864 -0.518 -2.256 1.00 91.25 72 GLN A C 1
ATOM 549 O O . GLN A 1 72 ? -8.165 -0.202 -1.107 1.00 91.25 72 GLN A O 1
ATOM 554 N N . ARG A 1 73 ? -8.770 -0.953 -3.141 1.00 93.88 73 ARG A N 1
ATOM 555 C CA . ARG A 1 73 ? -10.208 -1.040 -2.852 1.00 93.88 73 ARG A CA 1
ATOM 556 C C . ARG A 1 73 ? -10.501 -1.906 -1.621 1.00 93.88 73 ARG A C 1
ATOM 558 O O . ARG A 1 73 ? -11.362 -1.558 -0.816 1.00 93.88 73 ARG A O 1
ATOM 565 N N . ARG A 1 74 ? -9.796 -3.031 -1.462 1.00 95.50 74 ARG A N 1
ATOM 566 C CA . ARG A 1 74 ? -9.922 -3.905 -0.279 1.00 95.50 74 ARG A CA 1
ATOM 567 C C . ARG A 1 74 ? -9.351 -3.252 0.977 1.00 95.50 74 ARG A C 1
ATOM 569 O O . ARG A 1 74 ? -9.972 -3.311 2.035 1.00 95.50 74 ARG A O 1
ATOM 576 N N . GLY A 1 75 ? -8.200 -2.598 0.855 1.00 93.44 75 GLY A N 1
ATOM 577 C CA . GLY A 1 75 ? -7.563 -1.872 1.949 1.00 93.44 75 GLY A CA 1
ATOM 578 C C . GLY A 1 75 ? -8.426 -0.723 2.472 1.00 93.44 75 GLY A C 1
ATOM 579 O O . GLY A 1 75 ? -8.485 -0.524 3.682 1.00 93.44 75 GLY A O 1
ATOM 580 N N . ASP A 1 76 ? -9.161 -0.024 1.600 1.00 92.56 76 ASP A N 1
ATOM 581 C CA . ASP A 1 76 ? -10.088 1.047 1.994 1.00 92.56 76 ASP A CA 1
ATOM 582 C C . ASP A 1 76 ? -11.170 0.549 2.969 1.00 92.56 76 ASP A C 1
ATOM 584 O O . ASP A 1 76 ? -11.507 1.243 3.933 1.00 92.56 76 ASP A O 1
ATOM 588 N N . ALA A 1 77 ? -11.671 -0.678 2.782 1.00 95.50 77 ALA A N 1
ATOM 589 C CA . ALA A 1 77 ? -12.622 -1.291 3.710 1.00 95.50 77 ALA A CA 1
ATOM 590 C C . ALA A 1 77 ? -11.984 -1.571 5.084 1.00 95.50 77 ALA A C 1
ATOM 592 O O . ALA A 1 77 ? -12.580 -1.260 6.117 1.00 95.50 77 ALA A O 1
ATOM 593 N N . VAL A 1 78 ? -10.750 -2.088 5.105 1.00 96.00 78 VAL A N 1
ATOM 594 C CA . VAL A 1 78 ? -9.992 -2.341 6.344 1.00 96.00 78 VAL A CA 1
ATOM 595 C C . VAL A 1 78 ? -9.702 -1.033 7.088 1.00 96.00 78 VAL A C 1
ATOM 597 O O . VAL A 1 78 ? -9.907 -0.945 8.295 1.00 96.00 78 VAL A O 1
ATOM 600 N N . ILE A 1 79 ? -9.286 0.013 6.374 1.00 94.19 79 ILE A N 1
ATOM 601 C CA . ILE A 1 79 ? -9.034 1.353 6.928 1.00 94.19 79 ILE A CA 1
ATOM 602 C C . ILE A 1 79 ? -10.302 1.936 7.551 1.00 94.19 79 ILE A C 1
ATOM 604 O O . ILE A 1 79 ? -10.248 2.502 8.645 1.00 94.19 79 ILE A O 1
ATOM 608 N N . SER A 1 80 ? -11.442 1.800 6.870 1.00 94.50 80 SER A N 1
ATOM 609 C CA . SER A 1 80 ? -12.733 2.242 7.400 1.00 94.50 80 SER A CA 1
ATOM 610 C C . SER A 1 80 ? -13.067 1.531 8.715 1.00 94.50 80 SER A C 1
ATOM 612 O O . SER A 1 80 ? -13.450 2.195 9.678 1.00 94.50 80 SER A O 1
ATOM 614 N N . ALA A 1 81 ? -12.854 0.214 8.787 1.00 96.94 81 ALA A N 1
ATOM 615 C CA . ALA A 1 81 ? -13.068 -0.571 10.001 1.00 96.94 81 ALA A CA 1
ATOM 616 C C . ALA A 1 81 ? -12.117 -0.161 11.143 1.00 96.94 81 ALA A C 1
ATOM 618 O O . ALA A 1 81 ? -12.565 0.022 12.271 1.00 96.94 81 ALA A O 1
ATOM 619 N N . ILE A 1 82 ? -10.831 0.090 10.858 1.00 96.00 82 ILE A N 1
ATOM 620 C CA . ILE A 1 82 ? -9.865 0.605 11.851 1.00 96.00 82 ILE A CA 1
ATOM 621 C C . ILE A 1 82 ? -10.332 1.948 12.424 1.00 96.00 82 ILE A C 1
ATOM 623 O O . ILE A 1 82 ? -10.306 2.147 13.638 1.00 96.00 82 ILE A O 1
ATOM 627 N N . LYS A 1 83 ? -10.777 2.871 11.560 1.00 94.19 83 LYS A N 1
ATOM 628 C CA . LYS A 1 83 ? -11.294 4.182 11.987 1.00 94.19 83 LYS A CA 1
ATOM 629 C C . LYS A 1 83 ? -12.548 4.030 12.859 1.00 94.19 83 LYS A C 1
ATOM 631 O O . LYS A 1 83 ? -12.685 4.746 13.850 1.00 94.19 83 LYS A O 1
ATOM 636 N N . GLN A 1 84 ? -13.441 3.100 12.519 1.00 96.62 84 GLN A N 1
ATOM 637 C CA . GLN A 1 84 ? -14.642 2.817 13.305 1.00 96.62 84 GLN A CA 1
ATOM 638 C C . GLN A 1 84 ? -14.296 2.244 14.684 1.00 96.62 84 GLN A C 1
ATOM 640 O O . GLN A 1 84 ? -14.751 2.796 15.688 1.00 96.62 84 GLN A O 1
ATOM 645 N N . TYR A 1 85 ? -13.429 1.231 14.742 1.00 97.31 85 TYR A N 1
ATOM 646 C CA . TYR A 1 85 ? -12.919 0.671 15.993 1.00 97.31 85 TYR A CA 1
ATOM 647 C C . TYR A 1 85 ? -12.319 1.768 16.877 1.00 97.31 85 TYR A C 1
ATOM 649 O O . TYR A 1 85 ? -12.707 1.930 18.031 1.00 97.31 85 TYR A O 1
ATOM 657 N N . GLN A 1 86 ? -11.437 2.595 16.307 1.00 95.56 86 GLN A N 1
ATOM 658 C CA . GLN A 1 86 ? -10.785 3.684 17.031 1.00 95.56 86 GLN A CA 1
ATOM 659 C C . GLN A 1 86 ? -11.784 4.712 17.568 1.00 95.56 86 GLN A C 1
ATOM 661 O O . GLN A 1 86 ? -11.614 5.217 18.675 1.00 95.56 86 GLN A O 1
ATOM 666 N N . SER A 1 87 ? -12.843 5.017 16.814 1.00 95.88 87 SER A N 1
ATOM 667 C CA . SER A 1 87 ? -13.892 5.929 17.278 1.00 95.88 87 SER A CA 1
ATOM 668 C C . SER A 1 87 ? -14.704 5.370 18.451 1.00 95.88 87 SER A C 1
ATOM 670 O O . SER A 1 87 ? -15.194 6.148 19.268 1.00 95.88 87 SER A O 1
ATOM 672 N N . ARG A 1 88 ? -14.835 4.039 18.542 1.00 97.38 88 ARG A N 1
ATOM 673 C CA . ARG A 1 88 ? -15.584 3.345 19.597 1.00 97.38 88 ARG A CA 1
ATOM 674 C C . ARG A 1 88 ? -14.743 3.138 20.856 1.00 97.38 88 ARG A C 1
ATOM 676 O O . ARG A 1 88 ? -15.205 3.468 21.942 1.00 97.38 88 ARG A O 1
ATOM 683 N N . GLU A 1 89 ? -13.528 2.619 20.702 1.00 97.25 89 GLU A N 1
ATOM 684 C CA . GLU A 1 89 ? -12.659 2.220 21.819 1.00 97.25 89 GLU A CA 1
ATOM 685 C C . GLU A 1 89 ? -11.697 3.335 22.266 1.00 97.25 89 GLU A C 1
ATOM 687 O O . GLU A 1 89 ? -11.107 3.259 23.339 1.00 97.25 89 GLU A O 1
ATOM 692 N N . GLY A 1 90 ? -11.505 4.377 21.451 1.00 95.94 90 GLY A N 1
ATOM 693 C CA . GLY A 1 90 ? -10.537 5.452 21.708 1.00 95.94 90 GLY A CA 1
ATOM 694 C C . GLY A 1 90 ? -9.076 5.077 21.426 1.00 95.94 90 GLY A C 1
ATOM 695 O O . GLY A 1 90 ? -8.206 5.948 21.449 1.00 95.94 90 GLY A O 1
ATOM 696 N N . GLU A 1 91 ? -8.799 3.813 21.105 1.00 96.38 91 GLU A N 1
ATOM 697 C CA . GLU A 1 91 ? -7.471 3.277 20.798 1.00 96.38 91 GLU A CA 1
ATOM 698 C C . GLU A 1 91 ? -7.467 2.536 19.454 1.00 96.38 91 GLU A C 1
ATOM 700 O O . GLU A 1 91 ? -8.508 2.148 18.927 1.00 96.38 91 GLU A O 1
ATOM 705 N N . LEU A 1 92 ? -6.282 2.349 18.868 1.00 96.31 92 LEU A N 1
ATOM 706 C CA . LEU A 1 92 ? -6.136 1.534 17.662 1.00 96.31 92 LEU A CA 1
ATOM 707 C C . LEU A 1 92 ? -6.383 0.051 17.982 1.00 96.31 92 LEU A C 1
ATOM 709 O O . LEU A 1 92 ? -6.020 -0.401 19.070 1.00 96.31 92 LEU A O 1
ATOM 713 N N . PRO A 1 93 ? -6.931 -0.735 17.039 1.00 96.94 93 PRO A N 1
ATOM 714 C CA . PRO A 1 93 ? -7.081 -2.165 17.250 1.00 96.94 93 PRO A CA 1
ATOM 715 C C . PRO A 1 93 ? -5.696 -2.814 17.418 1.00 96.94 93 PRO A C 1
ATOM 717 O O . PRO A 1 93 ? -4.762 -2.447 16.692 1.00 96.94 93 PRO A O 1
ATOM 720 N N . PRO A 1 94 ? -5.538 -3.773 18.352 1.00 97.06 94 PRO A N 1
ATOM 721 C CA . PRO A 1 94 ? -4.254 -4.433 18.602 1.00 97.06 94 PRO A CA 1
ATOM 722 C C . PRO A 1 94 ? -3.816 -5.334 17.437 1.00 97.06 94 PRO A C 1
ATOM 724 O O . PRO A 1 94 ? -2.624 -5.574 17.255 1.00 97.06 94 PRO A O 1
ATOM 727 N N . SER A 1 95 ? -4.767 -5.818 16.637 1.00 97.88 95 SER A N 1
ATOM 728 C CA . SER A 1 95 ? -4.535 -6.551 15.392 1.00 97.88 95 SER A CA 1
ATOM 729 C C . SER A 1 95 ? -5.716 -6.354 14.438 1.00 97.88 95 SER A C 1
ATOM 731 O O . SER A 1 95 ? -6.757 -5.836 14.842 1.00 97.88 95 SER A O 1
ATOM 733 N N . LEU A 1 96 ? -5.582 -6.765 13.172 1.00 97.62 96 LEU A N 1
ATOM 734 C CA . LEU A 1 96 ? -6.696 -6.657 12.224 1.00 97.62 96 LEU A CA 1
ATOM 735 C C . LEU A 1 96 ? -7.853 -7.589 12.607 1.00 97.62 96 LEU A C 1
ATOM 737 O O . LEU A 1 96 ? -9.009 -7.231 12.432 1.00 97.62 96 LEU A O 1
ATOM 741 N N . GLU A 1 97 ? -7.569 -8.752 13.189 1.00 98.06 97 GLU A N 1
ATOM 742 C CA . GLU A 1 97 ? -8.578 -9.733 13.604 1.00 98.06 97 GLU A CA 1
ATOM 743 C C . GLU A 1 97 ? -9.537 -9.178 14.661 1.00 98.06 97 GLU A C 1
ATOM 745 O O . GLU A 1 97 ? -10.688 -9.600 14.701 1.00 98.06 97 GLU A O 1
ATOM 750 N N . ALA A 1 98 ? -9.102 -8.201 15.465 1.00 97.94 98 ALA A N 1
ATOM 751 C CA . ALA A 1 98 ? -9.958 -7.522 16.439 1.00 97.94 98 ALA A CA 1
ATOM 752 C C . ALA A 1 98 ? -11.098 -6.708 15.791 1.00 97.94 98 ALA A C 1
ATOM 754 O O . ALA A 1 98 ? -12.038 -6.329 16.480 1.00 97.94 98 ALA A O 1
ATOM 755 N N . LEU A 1 99 ? -11.026 -6.447 14.481 1.00 98.06 99 LEU A N 1
ATOM 756 C CA . LEU A 1 99 ? -12.086 -5.787 13.711 1.00 98.06 99 LEU A CA 1
ATOM 757 C C . LEU A 1 99 ? -13.227 -6.745 13.344 1.00 98.06 99 LEU A C 1
ATOM 759 O O . LEU A 1 99 ? -14.315 -6.300 12.981 1.00 98.06 99 LEU A O 1
ATOM 763 N N . VAL A 1 100 ? -12.977 -8.057 13.378 1.00 97.88 100 VAL A N 1
ATOM 764 C CA . VAL A 1 100 ? -13.941 -9.086 12.983 1.00 97.88 100 VAL A CA 1
ATOM 765 C C . VAL A 1 100 ? -14.630 -9.652 14.230 1.00 97.88 100 VAL A C 1
ATOM 767 O O . VAL A 1 100 ? -13.941 -10.025 15.177 1.00 97.88 100 VAL A O 1
ATOM 770 N N . PRO A 1 101 ? -15.967 -9.820 14.236 1.00 97.25 101 PRO A N 1
ATOM 771 C CA . PRO A 1 101 ? -16.916 -9.506 13.161 1.00 97.25 101 PRO A CA 1
ATOM 772 C C . PRO A 1 101 ? -17.534 -8.100 13.253 1.00 97.25 101 PRO A C 1
ATOM 774 O O . PRO A 1 101 ? -18.330 -7.739 12.386 1.00 97.25 101 PRO A O 1
ATOM 777 N N . ASP A 1 102 ? -17.227 -7.345 14.308 1.00 97.44 102 ASP A N 1
ATOM 778 C CA . ASP A 1 102 ? -18.028 -6.191 14.729 1.00 97.44 102 ASP A CA 1
ATOM 779 C C . ASP A 1 102 ? -17.899 -4.971 13.802 1.00 97.44 102 ASP A C 1
ATOM 781 O O . ASP A 1 102 ? -18.890 -4.281 13.558 1.00 97.44 102 ASP A O 1
ATOM 785 N N . ASP A 1 103 ? -16.706 -4.712 13.260 1.00 97.56 103 ASP A N 1
ATOM 786 C CA . ASP A 1 103 ? -16.437 -3.585 12.354 1.00 97.56 103 ASP A CA 1
ATOM 787 C C . ASP A 1 103 ? -16.315 -4.025 10.889 1.00 97.56 103 ASP A C 1
ATOM 789 O O . ASP A 1 103 ? -16.579 -3.248 9.969 1.00 97.56 103 ASP A O 1
ATOM 793 N N . ILE A 1 104 ? -15.930 -5.281 10.649 1.00 97.88 104 ILE A N 1
ATOM 794 C CA . ILE A 1 104 ? -15.870 -5.881 9.316 1.00 97.88 104 ILE A CA 1
ATOM 795 C C . ILE A 1 104 ? -16.197 -7.376 9.384 1.00 97.88 104 ILE A C 1
ATOM 797 O O . ILE A 1 104 ? -15.717 -8.098 10.251 1.00 97.88 104 ILE A O 1
ATOM 801 N N . ALA A 1 105 ? -16.993 -7.875 8.436 1.00 98.06 105 ALA A N 1
ATOM 802 C CA . ALA A 1 105 ? -17.399 -9.284 8.430 1.00 98.06 105 ALA A CA 1
ATOM 803 C C . ALA A 1 105 ? -16.224 -10.242 8.164 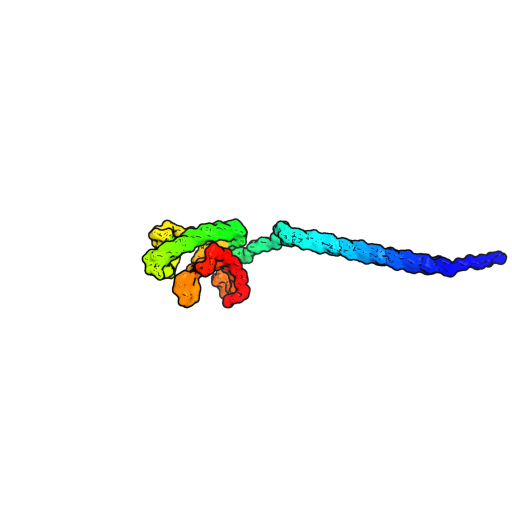1.00 98.06 105 ALA A C 1
ATOM 805 O O . ALA A 1 105 ? -16.162 -11.341 8.712 1.00 98.06 105 ALA A O 1
ATOM 806 N N . THR A 1 106 ? -15.305 -9.844 7.283 1.00 98.12 106 THR A N 1
ATOM 807 C CA . THR A 1 106 ? -14.096 -10.598 6.950 1.00 98.12 106 THR A CA 1
ATOM 808 C C . THR A 1 106 ? -13.048 -9.661 6.363 1.00 98.12 106 THR A C 1
ATOM 810 O O . THR A 1 106 ? -13.388 -8.655 5.740 1.00 98.12 106 THR A O 1
ATOM 813 N N . ILE A 1 107 ? -11.774 -9.996 6.540 1.00 97.94 107 ILE A N 1
ATOM 814 C CA . ILE A 1 107 ? -10.661 -9.244 5.963 1.00 97.94 107 ILE A CA 1
ATOM 815 C C . ILE A 1 107 ? -10.229 -9.955 4.689 1.00 97.94 107 ILE A C 1
ATOM 817 O O . ILE A 1 107 ? -9.550 -10.982 4.730 1.00 97.94 107 ILE A O 1
ATOM 821 N N . GLU A 1 108 ? -10.629 -9.409 3.543 1.00 97.75 108 GLU A N 1
ATOM 822 C CA . GLU A 1 108 ? -10.165 -9.926 2.260 1.00 97.75 108 GLU A CA 1
ATOM 823 C C . GLU A 1 108 ? -8.655 -9.675 2.111 1.00 97.75 108 GLU A C 1
ATOM 825 O O . GLU A 1 108 ? -8.198 -8.550 2.343 1.00 97.75 108 GLU A O 1
ATOM 830 N N . PRO A 1 109 ? -7.856 -10.679 1.703 1.00 96.88 109 PRO A N 1
ATOM 831 C CA . PRO A 1 109 ? -6.434 -10.474 1.454 1.00 96.88 109 PRO A CA 1
ATOM 832 C C . PRO A 1 109 ? -6.224 -9.511 0.273 1.00 96.88 109 PRO A C 1
ATOM 834 O O . PRO A 1 109 ? -7.084 -9.445 -0.620 1.00 96.88 109 PRO A O 1
ATOM 837 N N . PRO A 1 110 ? -5.085 -8.796 0.208 1.00 95.06 110 PRO A N 1
ATOM 838 C CA . PRO A 1 110 ? -4.745 -8.027 -0.979 1.00 95.06 110 PRO A CA 1
ATOM 839 C C . PRO A 1 110 ? -4.576 -8.961 -2.182 1.00 95.06 110 PRO A C 1
ATOM 841 O O . PRO A 1 110 ? -4.265 -10.145 -2.037 1.00 95.06 110 PRO A O 1
ATOM 844 N N . VAL A 1 111 ? -4.807 -8.435 -3.384 1.00 94.62 111 VAL A N 1
ATOM 845 C CA . VAL A 1 111 ? -4.563 -9.179 -4.632 1.00 94.62 111 VAL A CA 1
ATOM 846 C C . VAL A 1 111 ? -3.101 -9.076 -5.044 1.00 94.62 111 VAL A C 1
ATOM 848 O O . VAL A 1 111 ? -2.560 -10.030 -5.603 1.00 94.62 111 VAL A O 1
ATOM 851 N N . ALA A 1 112 ? -2.472 -7.948 -4.721 1.00 90.31 112 ALA A N 1
ATOM 852 C CA . ALA A 1 112 ? -1.084 -7.676 -5.019 1.00 90.31 112 ALA A CA 1
ATOM 853 C C . ALA A 1 112 ? -0.123 -8.316 -4.008 1.00 90.31 112 ALA A C 1
ATOM 855 O O . ALA A 1 112 ? -0.520 -8.722 -2.909 1.00 90.31 112 ALA A O 1
ATOM 856 N N . GLY A 1 113 ? 1.151 -8.392 -4.396 1.00 89.19 113 GLY A N 1
ATOM 857 C CA . GLY A 1 113 ? 2.221 -8.933 -3.560 1.00 89.19 113 GLY A CA 1
ATOM 858 C C . GLY A 1 113 ? 1.998 -10.390 -3.167 1.00 89.19 113 GLY A C 1
ATOM 859 O O . GLY A 1 113 ? 1.571 -11.212 -3.982 1.00 89.19 113 GLY A O 1
ATOM 860 N N . ASN A 1 114 ? 2.261 -10.710 -1.900 1.00 90.69 11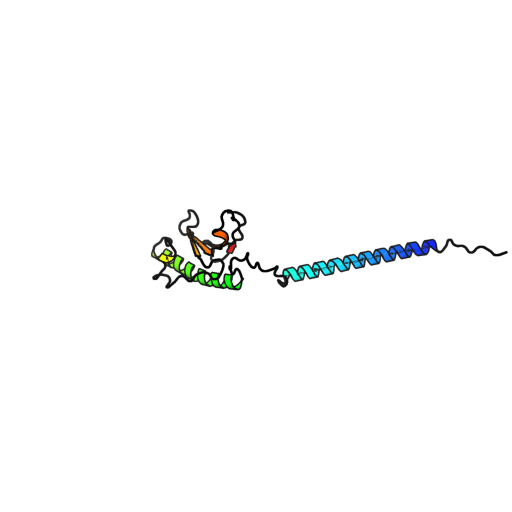4 ASN A N 1
ATOM 861 C CA . ASN A 1 114 ? 2.137 -12.061 -1.347 1.00 90.69 114 ASN A CA 1
ATOM 862 C C . ASN A 1 114 ? 0.733 -12.364 -0.782 1.00 90.69 114 ASN A C 1
ATOM 864 O O . ASN A 1 114 ? 0.548 -13.372 -0.094 1.00 90.69 114 ASN A O 1
ATOM 868 N N . ARG A 1 115 ? -0.253 -11.495 -1.055 1.00 92.88 115 ARG A N 1
ATOM 869 C CA . ARG A 1 115 ? -1.633 -11.595 -0.554 1.00 92.88 115 ARG A CA 1
ATOM 870 C C . ARG A 1 115 ? -1.756 -11.540 0.973 1.00 92.88 115 ARG A C 1
ATOM 872 O O . ARG A 1 115 ? -2.667 -12.147 1.538 1.00 92.88 115 ARG A O 1
ATOM 879 N N . ARG A 1 116 ? -0.876 -10.799 1.654 1.00 93.69 116 ARG A N 1
ATOM 880 C CA . ARG A 1 116 ? -0.976 -10.526 3.095 1.00 93.69 116 ARG A CA 1
ATOM 881 C C . ARG A 1 116 ? -0.974 -9.035 3.396 1.00 93.69 116 ARG A C 1
ATOM 883 O O . ARG A 1 116 ? -0.269 -8.250 2.762 1.00 93.69 116 ARG A O 1
ATOM 890 N N . TRP A 1 117 ? -1.765 -8.673 4.401 1.00 94.94 117 TRP A N 1
ATOM 891 C CA . TRP A 1 117 ? -1.736 -7.353 5.013 1.00 94.94 117 TRP A CA 1
ATOM 892 C C . TRP A 1 117 ? -0.732 -7.335 6.162 1.00 94.94 117 TRP A C 1
ATOM 894 O O . TRP A 1 117 ? -0.727 -8.240 6.993 1.00 94.94 117 TRP A O 1
ATOM 904 N N . ARG A 1 118 ? 0.050 -6.262 6.259 1.00 93.12 118 ARG A N 1
ATOM 905 C CA . ARG A 1 118 ? 0.837 -5.929 7.446 1.00 93.12 118 ARG A CA 1
ATOM 906 C C . ARG A 1 118 ? 0.263 -4.678 8.079 1.00 93.12 118 ARG A C 1
ATOM 908 O O . ARG A 1 118 ? 0.119 -3.656 7.412 1.00 93.12 118 ARG A O 1
ATOM 915 N N . TYR A 1 119 ? -0.032 -4.749 9.365 1.00 94.44 119 TYR A N 1
ATOM 916 C CA . TYR A 1 119 ? -0.621 -3.653 10.121 1.00 94.44 119 TYR A CA 1
ATOM 917 C C . TYR A 1 119 ? 0.157 -3.422 11.414 1.00 94.44 119 TYR A C 1
ATOM 919 O O . TYR A 1 119 ? 0.692 -4.363 12.002 1.00 94.44 119 TYR A O 1
ATOM 927 N N . GLY A 1 120 ? 0.227 -2.167 11.848 1.00 93.00 120 GLY A N 1
ATOM 928 C CA . GLY A 1 120 ? 0.827 -1.811 13.124 1.00 93.00 120 GLY A CA 1
ATOM 929 C C . GLY A 1 120 ? 0.882 -0.303 13.362 1.00 93.00 120 GLY A C 1
ATOM 930 O O . GLY A 1 120 ? 0.609 0.481 12.449 1.00 93.00 120 GLY A O 1
ATOM 931 N N . PRO A 1 121 ? 1.239 0.117 14.586 1.00 91.50 121 PRO A N 1
ATOM 932 C CA . PRO A 1 121 ? 1.378 1.526 14.928 1.00 91.50 121 PRO A CA 1
ATOM 933 C C . PRO A 1 121 ? 2.541 2.181 14.169 1.00 91.50 121 PRO A C 1
ATOM 935 O O . PRO A 1 121 ? 3.588 1.569 13.934 1.00 91.50 121 PRO A O 1
ATOM 938 N N . LEU A 1 122 ? 2.362 3.448 13.794 1.00 87.75 122 LEU A N 1
ATOM 939 C CA . LEU A 1 122 ? 3.365 4.250 13.100 1.00 87.75 122 LEU A CA 1
ATOM 940 C C . LEU A 1 122 ? 4.204 5.044 14.107 1.00 87.75 122 LEU A C 1
ATOM 942 O O . LEU A 1 122 ? 3.939 6.205 14.406 1.00 87.75 122 LEU A O 1
ATOM 946 N N . GLY A 1 123 ? 5.244 4.409 14.641 1.00 84.88 123 GLY A N 1
ATOM 947 C CA . GLY A 1 123 ? 6.116 5.054 15.624 1.00 84.88 123 GLY A CA 1
ATOM 948 C C . GLY A 1 123 ? 5.393 5.350 16.942 1.00 84.88 123 GLY A C 1
ATOM 949 O O . GLY A 1 123 ? 4.590 4.546 17.409 1.00 84.88 123 GLY A O 1
ATOM 950 N N . SER A 1 124 ? 5.716 6.486 17.563 1.00 83.94 124 SER A N 1
ATOM 951 C CA . SER A 1 124 ? 5.255 6.830 18.919 1.00 83.94 124 SER A CA 1
ATOM 952 C C . SER A 1 124 ? 3.992 7.698 18.955 1.00 83.94 124 SER A C 1
ATOM 954 O O . SER A 1 124 ? 3.536 8.060 20.040 1.00 83.94 124 SER A O 1
ATOM 956 N N . HIS A 1 125 ? 3.4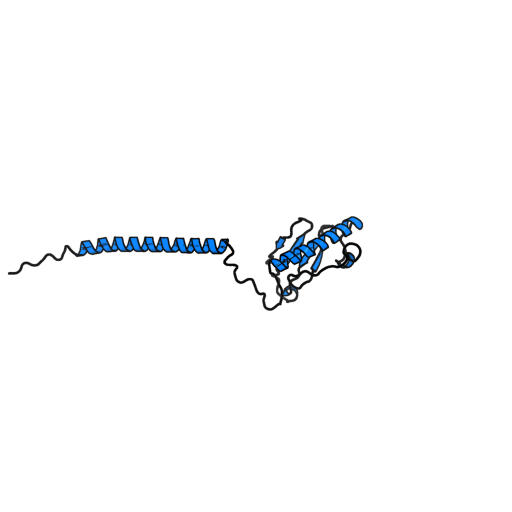48 8.090 17.801 1.00 81.75 125 HIS A N 1
ATOM 957 C CA . HIS A 1 125 ? 2.280 8.964 17.742 1.00 81.75 125 HIS A CA 1
ATOM 958 C C . HIS A 1 125 ? 0.995 8.154 17.919 1.00 81.75 125 HIS A C 1
ATOM 960 O O . HIS A 1 125 ? 0.677 7.265 17.129 1.00 81.75 125 HIS A O 1
ATOM 966 N N . ALA A 1 126 ? 0.246 8.470 18.978 1.00 85.00 126 ALA A N 1
ATOM 967 C CA . ALA A 1 126 ? -1.034 7.832 19.250 1.00 85.00 126 ALA A CA 1
ATOM 968 C C . ALA A 1 126 ? -2.009 8.070 18.087 1.00 85.00 126 ALA A C 1
ATOM 970 O O . ALA A 1 126 ? -2.216 9.204 17.658 1.00 85.00 126 ALA A O 1
ATOM 971 N N . GLY A 1 127 ? -2.610 6.991 17.588 1.00 85.38 127 GLY A N 1
ATOM 972 C CA . GLY A 1 127 ? -3.560 7.039 16.476 1.00 85.38 127 GLY A CA 1
ATOM 973 C C . GLY A 1 127 ? -2.932 7.030 15.081 1.00 85.38 127 GLY A C 1
ATOM 974 O O . GLY A 1 127 ? -3.668 7.014 14.093 1.00 85.38 127 GLY A O 1
ATOM 975 N N . GLU A 1 128 ? -1.603 6.988 14.968 1.00 89.88 128 GLU A N 1
ATOM 976 C CA . GLU A 1 128 ? -0.949 6.723 13.691 1.00 89.88 128 GLU A CA 1
ATOM 977 C C . GLU A 1 128 ? -0.698 5.229 13.496 1.00 89.88 128 GLU A C 1
ATOM 979 O O . GLU A 1 128 ? -0.204 4.535 14.383 1.00 89.88 128 GLU A O 1
ATOM 984 N N . TYR A 1 129 ? -1.032 4.727 12.311 1.00 91.75 129 TYR A N 1
ATOM 985 C CA . TYR A 1 129 ? -0.815 3.336 11.927 1.00 91.75 129 TYR A CA 1
ATOM 986 C C . TYR A 1 129 ? -0.375 3.237 10.470 1.00 91.75 129 TYR A C 1
ATOM 988 O O . TYR A 1 129 ? -0.518 4.181 9.685 1.00 91.75 129 TYR A O 1
ATOM 996 N N . PHE A 1 130 ? 0.161 2.074 10.118 1.00 90.81 130 PHE A N 1
ATOM 997 C CA . PHE A 1 130 ? 0.360 1.662 8.740 1.00 90.81 130 PHE A CA 1
ATOM 998 C C . PHE A 1 130 ? -0.535 0.473 8.402 1.00 90.81 130 PHE A C 1
ATOM 1000 O O . PHE A 1 130 ? -0.810 -0.381 9.244 1.00 90.81 130 PHE A O 1
ATOM 1007 N N . LEU A 1 131 ? -0.932 0.404 7.136 1.00 92.69 131 LEU A N 1
ATOM 1008 C CA . LEU A 1 131 ? -1.449 -0.799 6.499 1.00 92.69 131 LEU A CA 1
ATOM 1009 C C . LEU A 1 131 ? -0.667 -0.989 5.197 1.00 92.69 131 LEU A C 1
ATOM 1011 O O . LEU A 1 131 ? -0.644 -0.076 4.369 1.00 92.69 131 LEU A O 1
ATOM 1015 N N . LEU A 1 132 ? 0.012 -2.130 5.061 1.00 90.75 132 LEU A N 1
ATOM 1016 C CA . LEU A 1 132 ? 0.876 -2.461 3.927 1.00 90.75 132 LEU A CA 1
ATOM 1017 C C . LEU A 1 132 ? 0.436 -3.757 3.255 1.00 90.75 132 LEU A C 1
ATOM 1019 O O . LEU A 1 132 ? 0.023 -4.694 3.934 1.00 90.75 132 LEU A O 1
ATOM 1023 N N . VAL A 1 133 ? 0.615 -3.832 1.938 1.00 90.69 133 VAL A N 1
ATOM 1024 C CA . VAL A 1 133 ? 0.669 -5.109 1.214 1.00 90.69 133 VAL A CA 1
ATOM 1025 C C . VAL A 1 133 ? 2.083 -5.662 1.358 1.00 90.69 133 VAL A C 1
ATOM 1027 O O . VAL A 1 133 ? 3.044 -4.962 1.035 1.00 90.69 133 VAL A O 1
ATOM 1030 N N . GLU A 1 134 ? 2.228 -6.883 1.866 1.00 88.31 134 GLU A N 1
ATOM 1031 C CA . GLU A 1 134 ? 3.543 -7.517 1.952 1.00 88.31 134 GLU A CA 1
ATOM 1032 C C . GLU A 1 134 ? 4.010 -8.042 0.592 1.00 88.31 134 GLU A C 1
ATOM 1034 O O . GLU A 1 134 ? 3.234 -8.557 -0.214 1.00 88.31 134 GLU A O 1
ATOM 1039 N N . SER A 1 135 ? 5.320 -7.955 0.372 1.00 84.69 135 SER A N 1
ATOM 1040 C CA . SER A 1 135 ? 5.994 -8.674 -0.702 1.00 84.69 135 SER A CA 1
ATOM 1041 C C . SER A 1 135 ? 6.651 -9.954 -0.180 1.00 84.69 135 SER A C 1
ATOM 1043 O O . SER A 1 135 ? 7.188 -9.997 0.926 1.00 84.69 135 SER A O 1
ATOM 1045 N N . ALA A 1 136 ? 6.714 -10.979 -1.018 1.00 80.38 136 ALA A N 1
ATOM 1046 C CA . ALA A 1 136 ? 7.464 -12.212 -0.860 1.00 80.38 136 ALA A CA 1
ATOM 1047 C C . ALA A 1 136 ? 8.970 -11.962 -0.671 1.00 80.38 136 ALA A C 1
ATOM 1049 O O . ALA A 1 136 ? 9.665 -12.820 -0.127 1.00 80.38 136 ALA A O 1
ATOM 1050 N N . TYR A 1 137 ? 9.495 -10.792 -1.061 1.00 74.31 137 TYR A N 1
ATOM 1051 C CA . TYR A 1 137 ? 10.889 -10.434 -0.777 1.00 74.31 137 TYR A CA 1
ATOM 1052 C C . TYR A 1 137 ? 11.172 -10.241 0.720 1.00 74.31 137 TYR A C 1
ATOM 1054 O O . TYR A 1 137 ? 12.318 -10.420 1.126 1.00 74.31 137 TYR A O 1
ATOM 1062 N N . CYS A 1 138 ? 10.159 -9.966 1.554 1.00 69.00 138 CYS A N 1
ATOM 1063 C CA . CYS A 1 138 ? 10.339 -9.770 3.000 1.00 69.00 138 CYS A CA 1
ATOM 1064 C C . CYS A 1 138 ? 10.846 -11.028 3.724 1.00 69.00 138 CYS A C 1
ATOM 1066 O O . CYS A 1 138 ? 11.398 -10.932 4.816 1.00 69.00 138 CYS A O 1
ATOM 1068 N N . GLU A 1 139 ? 10.666 -12.210 3.128 1.00 70.44 139 GLU A N 1
ATOM 1069 C CA . GLU A 1 139 ? 11.094 -13.481 3.719 1.00 70.44 139 GLU A CA 1
ATOM 1070 C C . GLU A 1 139 ? 12.554 -13.837 3.371 1.00 70.44 139 GLU A C 1
ATOM 1072 O O . GLU A 1 139 ? 13.096 -14.804 3.910 1.00 70.44 139 GLU A O 1
ATOM 1077 N N . ARG A 1 140 ? 13.232 -13.072 2.495 1.00 71.00 140 ARG A N 1
ATOM 1078 C CA . ARG A 1 140 ? 14.629 -13.341 2.119 1.00 71.00 140 ARG A CA 1
ATOM 1079 C C . ARG A 1 140 ? 15.620 -12.573 3.002 1.00 71.00 140 ARG A C 1
ATOM 1081 O O . ARG A 1 140 ? 15.641 -11.343 2.966 1.00 71.00 140 ARG A O 1
ATOM 1088 N N . PRO A 1 141 ? 16.527 -13.267 3.716 1.00 71.81 141 PRO A N 1
ATOM 1089 C CA . PRO A 1 141 ? 17.603 -12.614 4.453 1.00 71.81 141 PRO A CA 1
ATOM 1090 C C . PRO A 1 141 ? 18.472 -11.752 3.523 1.00 71.81 141 PRO A C 1
ATOM 1092 O O . PRO A 1 141 ? 18.972 -12.246 2.512 1.00 71.81 141 PRO A O 1
ATOM 1095 N N . GLY A 1 142 ? 18.681 -10.481 3.876 1.00 71.62 142 GLY A N 1
ATOM 1096 C CA . GLY A 1 142 ? 19.601 -9.575 3.173 1.00 71.62 142 GLY A CA 1
ATOM 1097 C C . GLY A 1 142 ? 19.001 -8.745 2.032 1.00 71.62 142 GLY A C 1
ATOM 1098 O O . GLY A 1 142 ? 19.748 -8.012 1.387 1.00 71.62 142 GLY A O 1
ATOM 1099 N N . TYR A 1 143 ? 17.689 -8.818 1.788 1.00 62.34 143 TYR A N 1
ATOM 1100 C CA . TYR A 1 143 ? 16.987 -7.917 0.867 1.00 62.34 143 TYR A CA 1
ATOM 1101 C C . TYR A 1 143 ? 16.233 -6.838 1.657 1.00 62.34 143 TYR A C 1
ATOM 1103 O O . TYR A 1 143 ? 15.247 -7.135 2.322 1.00 62.34 143 TYR A O 1
ATOM 1111 N N . TYR A 1 144 ? 16.705 -5.589 1.581 1.00 55.41 144 TYR A N 1
ATOM 1112 C CA . TYR A 1 144 ? 16.085 -4.425 2.243 1.00 55.41 144 TYR A CA 1
ATOM 1113 C C . TYR A 1 144 ? 15.394 -3.460 1.266 1.00 55.41 144 TYR A C 1
ATOM 1115 O O . TYR A 1 144 ? 14.736 -2.520 1.697 1.00 55.41 144 TYR A O 1
ATOM 1123 N N . GLY A 1 145 ? 15.501 -3.702 -0.045 1.00 50.66 145 GLY A N 1
ATOM 1124 C CA . GLY A 1 145 ? 14.738 -2.977 -1.060 1.00 50.66 145 GLY A CA 1
ATOM 1125 C C . GLY A 1 145 ? 13.409 -3.680 -1.285 1.00 50.66 145 GLY A C 1
ATOM 1126 O O . GLY A 1 145 ? 13.357 -4.684 -1.996 1.00 50.66 145 GLY A O 1
ATOM 1127 N N . VAL A 1 146 ? 12.354 -3.196 -0.642 1.00 53.41 146 VAL A N 1
ATOM 1128 C CA . VAL A 1 146 ? 11.002 -3.732 -0.800 1.00 53.41 146 VAL A CA 1
ATOM 1129 C C . VAL A 1 146 ? 10.084 -2.589 -1.181 1.00 53.41 146 VAL A C 1
ATOM 1131 O O . VAL A 1 146 ? 10.077 -1.540 -0.541 1.00 53.41 146 VAL A O 1
ATOM 1134 N N . GLU A 1 147 ? 9.332 -2.785 -2.258 1.00 54.62 147 GLU A N 1
ATOM 1135 C CA . GLU A 1 147 ? 8.266 -1.866 -2.623 1.00 54.62 147 GLU A CA 1
ATOM 1136 C C . GLU A 1 147 ? 7.124 -2.060 -1.627 1.00 54.62 147 GLU A C 1
ATOM 1138 O O . GLU A 1 147 ? 6.608 -3.167 -1.462 1.00 54.62 147 GLU A O 1
ATOM 1143 N N . TRP A 1 148 ? 6.745 -0.983 -0.941 1.00 60.59 148 TRP A N 1
ATOM 1144 C CA . TRP A 1 148 ? 5.632 -1.002 -0.004 1.00 60.59 148 TRP A CA 1
ATOM 1145 C C . TRP A 1 148 ? 4.532 -0.068 -0.492 1.00 60.59 148 TRP A C 1
ATOM 1147 O O . TRP A 1 148 ? 4.763 1.081 -0.882 1.00 60.59 148 TRP A O 1
ATOM 1157 N N . PHE A 1 149 ? 3.295 -0.530 -0.369 1.00 60.72 149 PHE A N 1
ATOM 1158 C CA . PHE A 1 149 ? 2.124 0.331 -0.479 1.00 60.72 149 PHE A CA 1
ATOM 1159 C C . PHE A 1 149 ? 1.766 0.775 0.922 1.00 60.72 149 PHE A C 1
ATOM 1161 O O . PHE A 1 149 ? 1.260 -0.028 1.697 1.00 60.72 149 PHE A O 1
ATOM 1168 N N . ARG A 1 150 ? 2.074 2.026 1.270 1.00 65.56 150 ARG A N 1
ATOM 1169 C CA . ARG A 1 150 ? 1.824 2.542 2.617 1.00 65.56 150 ARG A CA 1
ATOM 1170 C C . ARG A 1 150 ? 0.608 3.439 2.620 1.00 65.56 150 ARG A C 1
ATOM 1172 O O . ARG A 1 150 ? 0.610 4.515 2.022 1.00 65.56 150 ARG A O 1
ATOM 1179 N N . TYR A 1 151 ? -0.395 3.014 3.375 1.00 62.81 151 TYR A N 1
ATOM 1180 C CA . TYR A 1 151 ? -1.403 3.919 3.892 1.00 62.81 151 TYR A CA 1
ATOM 1181 C C . TYR A 1 151 ? -0.929 4.490 5.230 1.00 62.81 151 TYR A C 1
ATOM 1183 O O . TYR A 1 151 ? -0.460 3.744 6.092 1.00 62.81 151 TYR A O 1
ATOM 1191 N N . THR A 1 152 ? -1.029 5.807 5.402 1.00 61.34 152 THR A N 1
ATOM 1192 C CA . THR A 1 152 ? -0.821 6.464 6.696 1.00 61.34 152 THR A CA 1
ATOM 1193 C C . THR A 1 152 ? -2.078 7.239 7.062 1.00 61.34 152 THR A C 1
ATOM 1195 O O . THR A 1 152 ? -2.707 7.856 6.206 1.00 61.34 152 THR A O 1
ATOM 1198 N N . SER A 1 153 ? -2.444 7.255 8.344 1.00 60.97 153 SER A N 1
ATOM 1199 C CA . SER A 1 153 ? -3.583 8.057 8.821 1.00 60.97 153 SER A CA 1
ATOM 1200 C C . SER A 1 153 ? -3.389 9.572 8.627 1.00 60.97 153 SER A C 1
ATOM 1202 O O . SER A 1 153 ? -4.355 10.323 8.707 1.00 60.97 153 SER A O 1
ATOM 1204 N N . LEU A 1 154 ? -2.165 10.019 8.312 1.00 56.16 154 LEU A N 1
ATOM 1205 C CA . LEU A 1 154 ? -1.796 11.416 8.056 1.00 56.16 154 LEU A CA 1
ATOM 1206 C C . LEU A 1 154 ? -2.205 11.942 6.665 1.00 56.16 154 LEU A C 1
ATOM 1208 O O . LEU A 1 154 ? -1.994 13.118 6.365 1.00 56.16 154 LEU A O 1
ATOM 1212 N N . GLY A 1 155 ? -2.792 11.113 5.801 1.00 59.19 155 GLY A N 1
ATOM 1213 C CA . GLY A 1 155 ? -3.391 11.586 4.558 1.00 59.19 155 GLY A CA 1
ATOM 1214 C C . GLY A 1 155 ? -4.316 10.547 3.945 1.00 59.19 155 GLY A C 1
ATOM 1215 O O . GLY A 1 155 ? -3.934 9.394 3.804 1.00 59.19 155 GLY A O 1
ATOM 1216 N N . ASP A 1 156 ? -5.508 10.963 3.515 1.00 59.34 156 ASP A N 1
ATOM 1217 C CA . ASP A 1 156 ? -6.526 10.094 2.893 1.00 59.34 156 ASP A CA 1
ATOM 1218 C C . ASP A 1 156 ? -6.138 9.595 1.482 1.00 59.34 156 ASP A C 1
ATOM 1220 O O . ASP A 1 156 ? -6.983 9.425 0.604 1.00 59.34 156 ASP A O 1
ATOM 1224 N N . LYS A 1 157 ? -4.842 9.429 1.200 1.00 65.44 157 LYS A N 1
ATOM 1225 C CA . LYS A 1 157 ? -4.336 9.015 -0.106 1.00 65.44 157 LYS A CA 1
ATOM 1226 C C . LYS A 1 157 ? -3.313 7.909 0.052 1.00 65.44 157 LYS A C 1
ATOM 1228 O O . LYS A 1 157 ? -2.292 8.084 0.714 1.00 65.44 157 LYS A O 1
ATOM 1233 N N . TRP A 1 158 ? -3.560 6.821 -0.664 1.00 62.44 158 TRP A N 1
ATOM 1234 C CA . TRP A 1 158 ? -2.566 5.795 -0.921 1.00 62.44 158 TRP A CA 1
ATOM 1235 C C . TRP A 1 158 ? -1.357 6.419 -1.602 1.00 62.44 158 TRP A C 1
ATOM 1237 O O . TRP A 1 158 ? -1.479 7.126 -2.607 1.00 62.44 158 TRP A O 1
ATOM 1247 N N . LYS A 1 159 ? -0.184 6.175 -1.029 1.00 67.31 159 LYS A N 1
ATOM 1248 C CA . LYS A 1 159 ? 1.085 6.551 -1.631 1.00 67.31 159 LYS A CA 1
ATOM 1249 C C . LYS A 1 159 ? 1.885 5.283 -1.860 1.00 67.31 159 LYS A C 1
ATOM 1251 O O . LYS A 1 159 ? 2.062 4.466 -0.956 1.00 67.31 159 LYS A O 1
ATOM 1256 N N . VAL A 1 160 ? 2.355 5.138 -3.090 1.00 62.03 160 VAL A N 1
ATOM 1257 C CA . VAL A 1 160 ? 3.350 4.130 -3.431 1.00 62.03 160 VAL A CA 1
ATOM 1258 C C . VAL A 1 160 ? 4.679 4.655 -2.918 1.00 62.03 160 VAL A C 1
ATOM 1260 O O . VAL A 1 160 ? 5.111 5.733 -3.333 1.00 62.03 160 VAL A O 1
ATOM 1263 N N . PHE A 1 161 ? 5.289 3.939 -1.980 1.00 63.06 161 PHE A N 1
ATOM 1264 C CA . PHE A 1 161 ? 6.633 4.251 -1.524 1.00 63.06 161 PHE A CA 1
ATOM 1265 C C . PHE A 1 161 ? 7.572 3.213 -2.121 1.00 63.06 161 PHE A C 1
ATOM 1267 O O . PHE A 1 161 ? 7.571 2.045 -1.736 1.00 63.06 161 PHE A O 1
ATOM 1274 N N . GLN A 1 162 ? 8.373 3.662 -3.078 1.00 56.41 162 GLN A N 1
ATOM 1275 C CA . GLN A 1 162 ? 9.616 2.988 -3.411 1.00 56.41 162 GLN A CA 1
ATOM 1276 C C . GLN A 1 162 ? 10.642 3.516 -2.418 1.00 56.41 162 GLN A C 1
ATOM 1278 O O . GLN A 1 162 ? 11.163 4.616 -2.591 1.00 56.41 162 GLN A O 1
ATOM 1283 N N . ASP A 1 163 ? 10.820 2.796 -1.316 1.00 52.62 163 ASP A N 1
ATOM 1284 C CA . ASP A 1 163 ? 11.898 3.099 -0.387 1.00 52.62 163 ASP A CA 1
ATOM 1285 C C . ASP A 1 163 ? 13.087 2.203 -0.734 1.00 52.62 163 ASP A C 1
ATOM 1287 O O . ASP A 1 163 ? 12.988 0.976 -0.687 1.00 52.62 163 ASP A O 1
ATOM 1291 N N . GLU A 1 164 ? 14.198 2.814 -1.138 1.00 50.16 164 GLU A N 1
ATOM 1292 C CA . GLU A 1 164 ? 15.445 2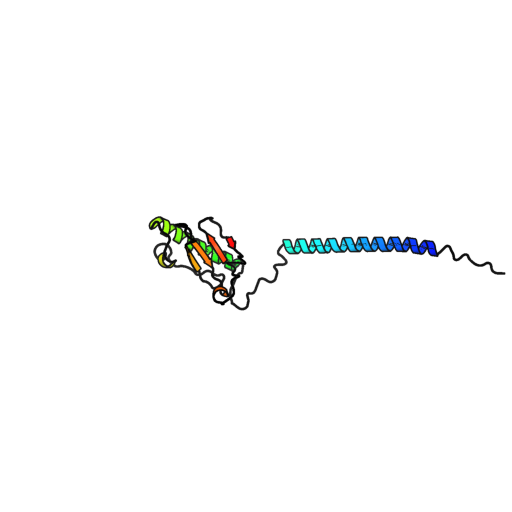.094 -1.409 1.00 50.16 164 GLU A CA 1
ATOM 1293 C C . GLU A 1 164 ? 16.255 1.844 -0.124 1.00 50.16 164 GLU A C 1
ATOM 1295 O O . GLU A 1 164 ? 17.300 1.192 -0.176 1.00 50.16 164 GLU A O 1
ATOM 1300 N N . SER A 1 165 ? 15.800 2.333 1.038 1.00 47.03 165 SER A N 1
ATOM 1301 C CA . SER A 1 165 ? 16.593 2.275 2.268 1.00 47.03 165 SER A CA 1
ATOM 1302 C C . SER A 1 165 ? 15.743 2.423 3.536 1.00 47.03 165 SER A C 1
ATOM 1304 O O . SER A 1 165 ? 15.490 3.538 3.989 1.00 47.03 165 SER A O 1
ATOM 1306 N N . PHE A 1 166 ? 15.377 1.284 4.134 1.00 48.84 166 PHE A N 1
ATOM 1307 C CA . PHE A 1 166 ? 14.948 1.174 5.537 1.00 48.84 166 PHE A CA 1
ATOM 1308 C C . PHE A 1 166 ? 16.115 0.786 6.451 1.00 48.84 166 PHE A C 1
ATOM 1310 O O . PHE A 1 166 ? 16.951 -0.042 6.020 1.00 48.84 166 PHE A O 1
#

Radius of gyration: 32.55 Å; chains: 1; bounding box: 72×42×104 Å